Protein AF-A0A6A0B9L5-F1 (afdb_monomer)

Solvent-accessible surface area (backbone atoms only — not comparable to full-atom values): 5510 Å² total; per-residue (Å²): 88,46,31,44,37,33,28,27,80,55,71,89,57,84,88,52,83,90,57,59,45,74,50,30,40,74,44,94,61,72,83,64,82,62,86,89,50,54,74,69,53,33,52,52,53,34,52,53,52,40,49,52,51,52,51,51,54,46,60,76,77,41,74,50,33,74,74,47,72,44,80,53,52,71,70,57,49,54,58,46,63,72,40,94,83,58,59,77,60,84,133

Nearest PDB structures (foldseek):
  8xa8-assembly1_E  TM=8.712E-01  e=4.991E-06  Bacillus
  6wvk-assembly1_E  TM=8.758E-01  e=8.756E-06  Bacillus subtilis subsp. subtilis str. 168
  8x6g-assembly1_G  TM=8.744E-01  e=1.649E-04  Staphylococcus aureus
  7f75-assembly1_H  TM=8.062E-01  e=1.284E-04  Bacillus subtilis
  7ckq-assembly1_H  TM=6.963E-01  e=6.514E-04  Bacillus subtilis subsp. subtilis str. 168

Mean predicted aligned error: 3.03 Å

Secondary structure (DSSP, 8-state):
-EEEEEEES-SSS---GGG-EEEEEE---PPP--TTS-HHHHHHHHHHHHHHHHHHHHHHH---EEEEEEE--HHHHHHHHTSTT--B---

Organism: NCBI:txid2709157

Foldseek 3Di:
DKKKWWWAQAPPDDDDPVRIDIAIADDDFDFDPDPVDDPVRRVVVSQVRVQVVVVVVCVVPGNIGTDDMDDDDPVRVVVLVVDPPHDHDDD

Radius of gyration: 14.59 Å; Cα contacts (8 Å, |Δi|>4): 121; chains: 1; bounding box: 35×24×43 Å

pLDDT: mean 95.31, std 2.53, range [86.06, 98.31]

InterPro domains:
  IPR009907 RNA polymerase epsilon subunit [PF07288] (2-89)

Structure (mmCIF, N/CA/C/O backbone):
data_AF-A0A6A0B9L5-F1
#
_entry.id   AF-A0A6A0B9L5-F1
#
loop_
_atom_site.group_PDB
_atom_site.id
_atom_site.type_symbol
_atom_site.label_atom_id
_atom_site.label_alt_id
_atom_site.label_comp_id
_atom_site.label_asym_id
_atom_site.label_entity_id
_atom_site.label_seq_id
_atom_site.pdbx_PDB_ins_code
_atom_site.Cartn_x
_atom_site.Cartn_y
_atom_site.Cartn_z
_atom_site.occupancy
_atom_site.B_iso_or_equiv
_atom_site.auth_seq_id
_atom_site.auth_comp_id
_atom_site.auth_asym_id
_atom_site.auth_atom_id
_atom_site.pdbx_PDB_model_num
ATOM 1 N N . MET A 1 1 ? 7.342 -3.652 -5.180 1.00 93.88 1 MET A N 1
ATOM 2 C CA . MET A 1 1 ? 7.146 -2.219 -4.864 1.00 93.88 1 MET A CA 1
ATOM 3 C C . MET A 1 1 ? 6.506 -2.115 -3.490 1.00 93.88 1 MET A C 1
ATOM 5 O O . MET A 1 1 ? 5.682 -2.965 -3.157 1.00 93.88 1 MET A O 1
ATOM 9 N N . LEU A 1 2 ? 6.889 -1.112 -2.698 1.00 96.88 2 LEU A N 1
ATOM 10 C CA . LEU A 1 2 ? 6.339 -0.900 -1.360 1.00 96.88 2 LEU A CA 1
ATOM 11 C C . LEU A 1 2 ? 5.214 0.140 -1.413 1.00 96.88 2 LEU A C 1
ATOM 13 O O . LEU A 1 2 ? 5.373 1.213 -1.992 1.00 96.88 2 LEU A O 1
ATOM 17 N N . PHE A 1 3 ? 4.082 -0.187 -0.800 1.00 98.12 3 PHE A N 1
ATOM 18 C CA . PHE A 1 3 ? 2.913 0.681 -0.730 1.00 98.12 3 PHE A CA 1
ATOM 19 C C . PHE A 1 3 ? 2.582 1.005 0.719 1.00 98.12 3 PHE A C 1
ATOM 21 O O . PHE A 1 3 ? 2.541 0.105 1.559 1.00 98.12 3 PHE A O 1
ATOM 28 N N . LYS A 1 4 ? 2.286 2.273 0.999 1.00 98.12 4 LYS A N 1
ATOM 29 C CA . LYS A 1 4 ? 1.723 2.715 2.275 1.00 98.12 4 LYS A CA 1
ATOM 30 C C . LYS A 1 4 ? 0.222 2.908 2.106 1.00 98.12 4 LYS A C 1
ATOM 32 O O . LYS A 1 4 ? -0.230 3.731 1.313 1.00 98.12 4 LYS A O 1
ATOM 37 N N . VAL A 1 5 ? -0.562 2.126 2.837 1.00 98.19 5 VAL A N 1
ATOM 38 C CA . VAL A 1 5 ? -2.025 2.161 2.786 1.00 98.19 5 VAL A CA 1
ATOM 39 C C . VAL A 1 5 ? -2.539 2.903 4.005 1.00 98.19 5 VAL A C 1
ATOM 41 O O . VAL A 1 5 ? -2.299 2.465 5.125 1.00 98.19 5 VAL A O 1
ATOM 44 N N . PHE A 1 6 ? -3.280 3.983 3.786 1.00 97.88 6 PHE A N 1
ATOM 45 C CA . PHE A 1 6 ? -4.010 4.712 4.817 1.00 97.88 6 PHE A CA 1
ATOM 46 C C . PHE A 1 6 ? -5.450 4.213 4.871 1.00 97.88 6 PHE A C 1
ATOM 48 O O . PHE A 1 6 ? -6.133 4.133 3.843 1.00 97.88 6 PHE A O 1
ATOM 55 N N . TYR A 1 7 ? -5.917 3.851 6.061 1.00 97.50 7 TYR A N 1
ATOM 56 C CA . TYR A 1 7 ? -7.223 3.230 6.233 1.00 97.50 7 TYR A CA 1
ATOM 57 C C . TYR A 1 7 ? -7.851 3.548 7.589 1.00 97.50 7 TYR A C 1
ATOM 59 O O . TYR A 1 7 ? -7.170 3.902 8.546 1.00 97.50 7 TYR A O 1
ATOM 67 N N . GLN A 1 8 ? -9.163 3.350 7.681 1.00 96.75 8 GLN A N 1
ATOM 68 C CA . GLN A 1 8 ? -9.876 3.235 8.953 1.00 96.75 8 GLN A CA 1
ATOM 69 C C . GLN A 1 8 ? -10.430 1.823 9.112 1.00 96.75 8 GLN A C 1
ATOM 71 O O . GLN A 1 8 ? -10.809 1.182 8.133 1.00 96.75 8 GLN A O 1
ATOM 76 N N . GLU A 1 9 ? -10.535 1.337 10.344 1.00 94.81 9 GLU A N 1
ATOM 77 C CA . GLU A 1 9 ? -10.948 -0.047 10.617 1.00 94.81 9 GLU A CA 1
ATOM 78 C C . GLU A 1 9 ? -12.387 -0.368 10.179 1.00 94.81 9 GLU A C 1
ATOM 80 O O . GLU A 1 9 ? -12.726 -1.524 9.946 1.00 94.81 9 GLU A O 1
ATOM 85 N N . THR A 1 10 ? -13.260 0.639 10.065 1.00 90.69 10 THR A N 1
ATOM 86 C CA . THR A 1 10 ? -14.690 0.434 9.800 1.00 90.69 10 THR A CA 1
ATOM 87 C C . THR A 1 10 ? -15.248 1.395 8.758 1.00 90.69 10 THR A C 1
ATOM 89 O O . THR A 1 10 ? -14.925 2.580 8.735 1.00 90.69 10 THR A O 1
ATOM 92 N N . LYS A 1 11 ? -16.164 0.880 7.931 1.00 88.56 11 LYS A N 1
ATOM 93 C CA . LYS A 1 11 ? -16.935 1.633 6.924 1.00 88.56 11 LYS A CA 1
ATOM 94 C C . LYS A 1 11 ? -18.269 2.178 7.457 1.00 88.56 11 LYS A C 1
ATOM 96 O O . LYS A 1 11 ? -18.973 2.878 6.741 1.00 88.56 11 LYS A O 1
ATOM 101 N N . LYS A 1 12 ? -18.666 1.816 8.686 1.00 90.00 12 LYS A N 1
ATOM 102 C CA . LYS A 1 12 ? -20.030 2.047 9.212 1.00 90.00 12 LYS A CA 1
ATOM 103 C C . LYS A 1 12 ? -20.259 3.438 9.812 1.00 90.00 12 LYS A C 1
ATOM 105 O O . LYS A 1 12 ? -21.397 3.783 10.111 1.00 90.00 12 LYS A O 1
ATOM 110 N N . ARG A 1 13 ? -19.199 4.215 10.037 1.00 86.06 13 ARG A N 1
ATOM 111 C CA . ARG A 1 13 ? -19.266 5.565 10.615 1.00 86.06 13 ARG A CA 1
ATOM 112 C C . ARG A 1 13 ? -18.578 6.560 9.694 1.00 86.06 13 ARG A C 1
ATOM 114 O O . ARG A 1 13 ? -17.704 6.172 8.923 1.00 86.06 13 ARG A O 1
ATOM 121 N N . SER A 1 14 ? -18.934 7.835 9.820 1.00 90.06 14 SER A N 1
ATOM 122 C CA . SER A 1 14 ? -18.227 8.905 9.118 1.00 90.06 14 SER A CA 1
ATOM 123 C C . SER A 1 14 ? -16.739 8.890 9.491 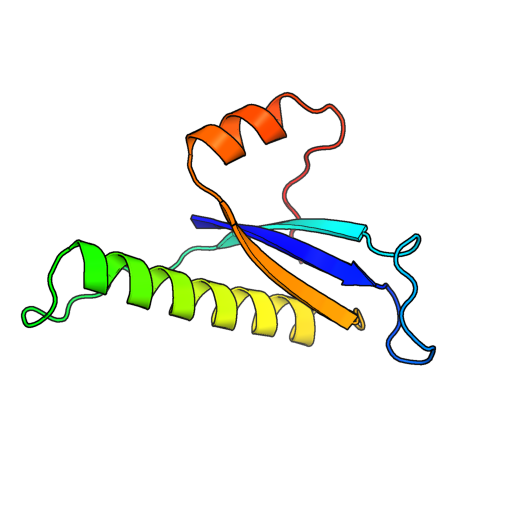1.00 90.06 14 SER A C 1
ATOM 125 O O . SER A 1 14 ? -16.428 8.787 10.685 1.00 90.06 14 SER A O 1
ATOM 127 N N . PRO A 1 15 ? -15.831 8.981 8.504 1.00 90.38 15 PRO A N 1
ATOM 128 C CA . PRO A 1 15 ? -14.401 8.932 8.756 1.00 90.38 15 PRO A CA 1
ATOM 129 C C . PRO A 1 15 ? -13.957 10.140 9.579 1.00 90.38 15 PRO A C 1
ATOM 131 O O . PRO A 1 15 ? -14.396 11.268 9.337 1.00 90.38 15 PRO A O 1
ATOM 134 N N . LYS A 1 16 ? -13.084 9.899 10.559 1.00 94.69 16 LYS A N 1
ATOM 135 C CA . LYS A 1 16 ? -12.448 10.953 11.356 1.00 94.69 16 LYS A CA 1
ATOM 136 C C . LYS A 1 16 ? -10.934 10.894 11.224 1.00 94.69 16 LYS A C 1
ATOM 138 O O . LYS A 1 16 ? -10.366 9.803 11.264 1.00 94.69 16 LYS A O 1
ATOM 143 N N . ARG A 1 17 ? -10.291 12.055 11.088 1.00 92.56 17 ARG A N 1
ATOM 144 C CA . ARG A 1 17 ? -8.854 12.169 10.788 1.00 92.56 17 ARG A CA 1
ATOM 145 C C . ARG A 1 17 ? -7.973 11.472 11.829 1.00 92.56 17 ARG A C 1
ATOM 147 O O . ARG A 1 17 ? -6.943 10.913 11.486 1.00 92.56 17 ARG A O 1
ATOM 154 N N . GLU A 1 18 ? -8.363 11.507 13.097 1.00 93.81 18 GLU A N 1
ATOM 155 C CA . GLU A 1 18 ? -7.618 10.915 14.212 1.00 93.81 18 GLU A CA 1
ATOM 156 C C . GLU A 1 18 ? -7.666 9.383 14.256 1.00 93.81 18 GLU A C 1
ATOM 158 O O . GLU A 1 18 ? -6.903 8.775 15.000 1.00 93.81 18 GLU A O 1
ATOM 163 N N . THR A 1 19 ? -8.550 8.757 13.474 1.00 95.25 19 THR A N 1
ATOM 164 C CA . THR A 1 19 ? -8.697 7.293 13.412 1.00 95.25 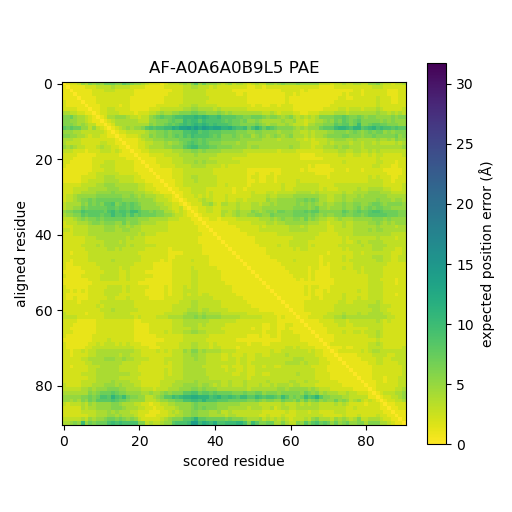19 THR A CA 1
ATOM 165 C C . THR A 1 19 ? -8.120 6.685 12.135 1.00 95.25 19 THR A C 1
ATOM 167 O O . THR A 1 19 ? -8.377 5.520 11.839 1.00 95.25 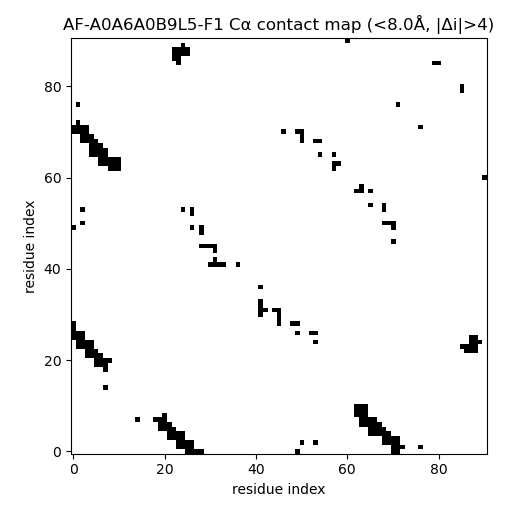19 THR A O 1
ATOM 170 N N . THR A 1 20 ? -7.374 7.472 11.359 1.00 96.75 20 THR A N 1
ATOM 171 C CA . THR A 1 20 ? -6.624 6.972 10.208 1.00 96.75 20 THR A CA 1
ATOM 172 C C . THR A 1 20 ? -5.387 6.230 10.701 1.00 96.75 20 THR A C 1
ATOM 174 O O . THR A 1 20 ? -4.510 6.803 11.347 1.00 96.75 20 THR A O 1
ATOM 177 N N . HIS A 1 21 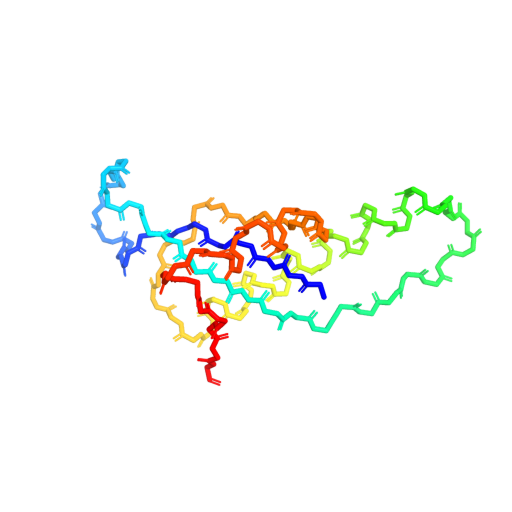? -5.311 4.954 10.355 1.00 96.44 21 HIS A N 1
ATOM 178 C CA . HIS A 1 21 ? -4.148 4.102 10.537 1.00 96.44 21 HIS A CA 1
ATOM 179 C C . HIS A 1 21 ? -3.402 3.959 9.214 1.00 96.44 21 HIS A C 1
ATOM 181 O O . HIS A 1 21 ? -3.932 4.258 8.140 1.00 96.44 21 HIS A O 1
ATOM 187 N N . SER A 1 22 ? -2.164 3.479 9.288 1.00 96.50 22 SER A N 1
ATOM 188 C CA . SER A 1 22 ? -1.397 3.108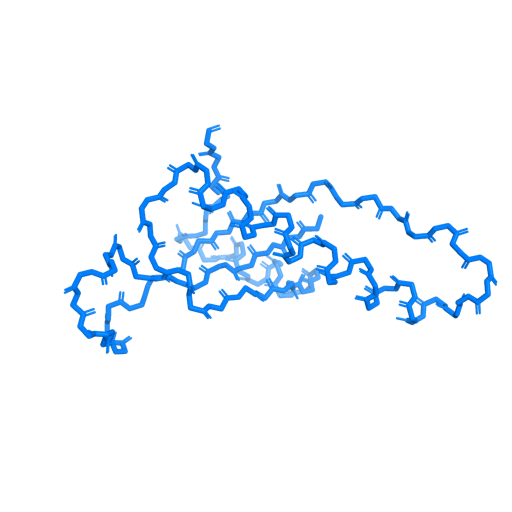 8.107 1.00 96.50 22 SER A CA 1
ATOM 189 C C . SER A 1 22 ? -0.783 1.730 8.258 1.00 96.50 22 SER A C 1
ATOM 191 O O . SER A 1 22 ? -0.392 1.344 9.356 1.00 96.50 22 SER A O 1
ATOM 193 N N . LEU A 1 23 ? -0.663 1.017 7.146 1.00 97.19 23 LEU A N 1
ATOM 194 C CA . LEU A 1 23 ? 0.111 -0.215 7.054 1.00 97.19 23 LEU A CA 1
ATOM 195 C C . LEU A 1 23 ? 0.944 -0.230 5.774 1.00 97.19 23 LEU A C 1
ATOM 197 O O . LEU A 1 23 ? 0.687 0.553 4.855 1.00 97.19 23 LEU A O 1
ATOM 201 N N . PHE A 1 24 ? 1.922 -1.129 5.713 1.00 98.12 24 PHE A N 1
ATOM 202 C CA . PHE A 1 24 ? 2.800 -1.279 4.556 1.00 98.12 24 PHE A CA 1
ATOM 203 C C . PHE A 1 24 ? 2.551 -2.612 3.853 1.00 98.12 24 PHE A C 1
ATOM 205 O O . PHE A 1 24 ? 2.537 -3.658 4.499 1.00 98.12 24 PHE A O 1
ATOM 212 N N . LEU A 1 25 ? 2.394 -2.581 2.530 1.00 97.75 25 LEU A N 1
ATOM 213 C CA . LEU A 1 25 ? 2.285 -3.766 1.679 1.00 97.75 25 LEU A CA 1
ATOM 214 C C . LEU A 1 25 ? 3.469 -3.820 0.725 1.00 97.75 25 LEU A C 1
ATOM 216 O O . LEU A 1 25 ? 3.700 -2.880 -0.033 1.00 97.75 25 LEU A O 1
ATOM 220 N N . ASN A 1 26 ? 4.196 -4.933 0.729 1.00 97.06 26 ASN A N 1
ATOM 221 C CA . ASN A 1 26 ? 5.183 -5.214 -0.304 1.00 97.06 26 ASN A CA 1
ATOM 222 C C . ASN A 1 26 ? 4.531 -6.092 -1.373 1.00 97.06 26 ASN A C 1
ATOM 224 O O . ASN A 1 26 ? 4.179 -7.236 -1.092 1.00 97.06 26 ASN A O 1
ATOM 228 N N . LEU A 1 27 ? 4.344 -5.545 -2.573 1.00 96.88 27 LEU A N 1
ATOM 229 C CA . LEU A 1 27 ? 3.666 -6.233 -3.668 1.00 96.88 27 LEU A CA 1
ATOM 230 C C . LEU A 1 27 ? 4.609 -6.463 -4.840 1.00 96.88 27 LEU A C 1
ATOM 232 O O . LEU A 1 27 ? 5.379 -5.575 -5.227 1.00 96.88 27 LEU A O 1
ATOM 236 N N . ASP A 1 28 ? 4.500 -7.648 -5.429 1.00 96.56 28 ASP A N 1
ATOM 237 C CA . ASP A 1 28 ? 5.132 -7.954 -6.702 1.00 96.56 28 ASP A CA 1
ATOM 238 C C . ASP A 1 28 ? 4.259 -7.420 -7.843 1.00 96.56 28 ASP A C 1
ATOM 240 O O . ASP A 1 28 ? 3.180 -7.946 -8.134 1.00 96.56 28 ASP A O 1
ATOM 244 N N . VAL A 1 29 ? 4.713 -6.312 -8.431 1.00 95.94 29 VAL A N 1
ATOM 245 C CA . VAL A 1 29 ? 4.033 -5.623 -9.528 1.00 95.94 29 VAL A CA 1
ATOM 246 C C . VAL A 1 29 ? 4.893 -5.790 -10.778 1.00 95.94 29 VAL A C 1
ATOM 248 O O . VAL A 1 29 ? 6.015 -5.258 -10.798 1.00 95.94 29 VAL A O 1
ATOM 251 N N . PRO A 1 30 ? 4.388 -6.483 -11.814 1.00 94.81 30 PRO A N 1
ATOM 252 C CA . PRO A 1 30 ? 5.153 -6.743 -13.022 1.00 94.81 30 PRO A CA 1
ATOM 253 C C . PRO A 1 30 ? 5.494 -5.442 -13.752 1.00 94.81 30 PRO A C 1
ATOM 255 O O . PRO A 1 30 ? 4.741 -4.465 -13.711 1.00 94.81 30 PRO A O 1
ATOM 258 N N . GLU A 1 31 ? 6.642 -5.442 -14.423 1.00 93.56 31 GLU A N 1
ATOM 259 C CA . GLU A 1 31 ? 7.061 -4.338 -15.285 1.00 93.56 31 GLU A CA 1
ATOM 260 C C . GLU A 1 31 ? 6.145 -4.207 -16.510 1.00 93.56 31 GLU A C 1
ATOM 262 O O . GLU A 1 31 ? 5.561 -5.180 -16.993 1.00 93.56 31 GLU A O 1
ATOM 267 N N . VAL A 1 32 ? 6.018 -2.983 -17.020 1.00 94.56 32 VAL A N 1
ATOM 268 C CA . VAL A 1 32 ? 5.183 -2.675 -18.188 1.00 94.56 32 VAL A CA 1
ATOM 269 C C . VAL A 1 32 ? 6.008 -2.862 -19.462 1.00 94.56 32 VAL A C 1
ATOM 271 O O . VAL A 1 32 ? 7.014 -2.185 -19.655 1.00 94.56 32 VAL A O 1
ATOM 274 N N . THR A 1 33 ? 5.567 -3.756 -20.349 1.00 92.56 33 THR A N 1
ATOM 275 C CA . THR A 1 33 ? 6.289 -4.137 -21.581 1.00 92.56 33 THR A CA 1
ATOM 276 C C . THR A 1 33 ? 5.818 -3.399 -22.840 1.00 92.56 33 THR A C 1
ATOM 278 O O . THR A 1 33 ? 6.082 -3.858 -23.944 1.00 92.56 33 THR A O 1
ATOM 281 N N . ASP A 1 34 ? 5.073 -2.300 -22.709 1.00 93.12 34 ASP A N 1
ATOM 282 C CA . ASP A 1 34 ? 4.615 -1.518 -23.866 1.00 93.12 34 ASP A CA 1
ATOM 283 C C . ASP A 1 34 ? 5.757 -0.650 -24.413 1.00 93.12 34 ASP A C 1
ATOM 285 O O . ASP A 1 34 ? 6.175 0.321 -23.778 1.00 93.12 34 ASP A O 1
ATOM 289 N N . ASP A 1 35 ? 6.262 -1.004 -25.593 1.00 92.56 35 ASP A N 1
ATOM 290 C CA . ASP A 1 35 ? 7.374 -0.312 -26.252 1.00 92.56 35 ASP A CA 1
ATOM 291 C C . ASP A 1 35 ? 7.027 1.113 -26.714 1.00 92.56 35 ASP A C 1
ATOM 293 O O . ASP A 1 35 ? 7.929 1.893 -27.010 1.00 92.56 35 ASP A O 1
ATOM 297 N N . ASN A 1 36 ? 5.743 1.486 -26.742 1.00 95.38 36 ASN A N 1
ATOM 298 C CA . ASN A 1 36 ? 5.319 2.837 -27.119 1.00 95.38 36 ASN A CA 1
ATOM 299 C C . ASN A 1 36 ? 5.393 3.841 -25.962 1.00 95.38 36 ASN A C 1
ATOM 301 O O . ASN A 1 36 ? 5.198 5.035 -26.184 1.00 95.38 36 ASN A O 1
ATOM 305 N N . LEU A 1 37 ? 5.641 3.372 -24.737 1.00 94.69 37 LEU A N 1
ATOM 306 C CA . LEU A 1 37 ? 5.735 4.218 -23.554 1.00 94.69 37 LEU A CA 1
ATOM 307 C C . LEU A 1 37 ? 7.190 4.553 -23.231 1.00 94.69 37 LEU A C 1
ATOM 309 O O . LEU A 1 37 ? 8.078 3.697 -23.267 1.00 94.69 37 LEU A O 1
ATOM 313 N N . THR A 1 38 ? 7.416 5.798 -22.829 1.00 96.69 38 THR A N 1
ATOM 314 C CA . THR A 1 38 ? 8.670 6.214 -22.197 1.00 96.69 38 THR A CA 1
ATOM 315 C C . THR A 1 38 ? 8.849 5.532 -20.838 1.00 96.69 38 THR A C 1
ATOM 317 O O . THR A 1 38 ? 7.883 5.087 -20.214 1.00 96.69 38 THR A O 1
ATOM 320 N N . ASP A 1 39 ? 10.076 5.491 -20.319 1.00 94.38 39 ASP A N 1
ATOM 321 C CA . ASP A 1 39 ? 10.356 4.881 -19.010 1.00 94.38 39 ASP A CA 1
ATOM 322 C C . ASP A 1 39 ? 9.577 5.554 -17.866 1.00 94.38 39 ASP A C 1
ATOM 324 O O . ASP A 1 39 ? 9.097 4.886 -16.946 1.00 94.38 39 ASP A O 1
ATOM 328 N N . ALA A 1 40 ? 9.369 6.872 -17.955 1.00 94.50 40 ALA A N 1
ATOM 329 C CA . ALA A 1 40 ? 8.553 7.617 -17.000 1.00 94.50 40 ALA A CA 1
ATOM 330 C C . ALA A 1 40 ? 7.075 7.194 -17.060 1.00 94.50 40 ALA A C 1
ATOM 332 O O . ALA A 1 40 ? 6.441 6.979 -16.025 1.00 94.50 40 ALA A O 1
ATOM 333 N N . GLU A 1 41 ? 6.521 7.022 -18.261 1.00 96.50 41 GLU A N 1
ATOM 334 C CA . GLU A 1 41 ? 5.141 6.563 -18.440 1.00 96.50 41 GLU A CA 1
ATOM 335 C C . GLU A 1 41 ? 4.963 5.109 -17.994 1.00 96.50 41 GLU A C 1
ATOM 337 O O . GLU A 1 41 ? 3.975 4.794 -17.326 1.00 96.50 41 GLU A O 1
ATOM 342 N N . LYS A 1 42 ? 5.939 4.233 -18.272 1.00 96.25 42 LYS A N 1
ATOM 343 C CA . LYS A 1 42 ? 5.957 2.851 -17.768 1.00 96.25 42 LYS A CA 1
ATOM 344 C C . LYS A 1 42 ? 5.910 2.821 -16.243 1.00 96.25 42 LYS A C 1
ATOM 346 O O . LYS A 1 42 ? 5.101 2.082 -15.681 1.00 96.25 42 LYS A O 1
ATOM 351 N N . MET A 1 43 ? 6.698 3.667 -15.573 1.00 94.19 43 MET A N 1
ATOM 352 C CA . MET A 1 43 ? 6.688 3.775 -14.112 1.00 94.19 43 MET A CA 1
ATOM 353 C C . MET A 1 43 ? 5.326 4.236 -13.573 1.00 94.19 43 MET A C 1
ATOM 355 O O . MET A 1 43 ? 4.809 3.655 -12.615 1.00 94.19 43 MET A O 1
ATOM 359 N N . ILE A 1 44 ? 4.696 5.230 -14.210 1.00 94.88 44 ILE A N 1
ATOM 360 C CA . ILE A 1 44 ? 3.355 5.712 -13.833 1.00 94.88 44 ILE A CA 1
ATOM 361 C C . ILE A 1 44 ? 2.313 4.595 -13.981 1.00 94.88 44 ILE A C 1
ATOM 363 O O . ILE A 1 44 ? 1.512 4.359 -13.072 1.00 94.88 44 ILE A O 1
ATOM 367 N N . VAL A 1 45 ? 2.327 3.874 -15.106 1.00 96.44 45 VAL A N 1
ATOM 368 C CA . VAL A 1 45 ? 1.395 2.766 -15.361 1.00 96.44 45 VAL A CA 1
ATOM 369 C C . VAL A 1 45 ? 1.613 1.629 -14.364 1.00 96.44 45 VAL A C 1
ATOM 371 O O . VAL A 1 45 ? 0.640 1.128 -13.794 1.00 96.44 45 VAL A O 1
ATOM 374 N N . ARG A 1 46 ? 2.869 1.257 -14.094 1.00 96.19 46 ARG A N 1
ATOM 375 C CA . ARG A 1 46 ? 3.214 0.232 -13.105 1.00 96.19 46 ARG A CA 1
ATOM 376 C C . ARG A 1 46 ? 2.724 0.614 -11.711 1.00 96.19 46 ARG A C 1
ATOM 378 O O . ARG A 1 46 ? 2.064 -0.185 -11.051 1.00 96.19 46 ARG A O 1
ATOM 385 N N . THR A 1 47 ? 2.966 1.857 -11.303 1.00 96.38 47 THR A N 1
ATOM 386 C CA . THR A 1 47 ? 2.508 2.404 -10.019 1.00 96.38 47 THR A CA 1
ATOM 387 C C . THR A 1 47 ? 0.991 2.311 -9.894 1.00 96.38 47 THR A C 1
ATOM 389 O O . THR A 1 47 ? 0.475 1.799 -8.901 1.00 96.38 47 THR A O 1
ATOM 392 N N . ARG A 1 48 ? 0.261 2.720 -10.938 1.00 96.88 48 ARG A N 1
ATOM 393 C CA . ARG A 1 48 ? -1.202 2.615 -10.986 1.00 96.88 48 ARG A CA 1
ATOM 394 C C . ARG A 1 48 ? -1.680 1.167 -10.850 1.00 96.88 48 ARG A C 1
ATOM 396 O O . ARG A 1 48 ? -2.620 0.912 -10.099 1.00 96.88 48 ARG A O 1
ATOM 403 N N . ASN A 1 49 ? -1.040 0.226 -11.543 1.00 97.62 49 ASN A N 1
ATOM 404 C CA . ASN A 1 49 ? -1.381 -1.197 -11.455 1.00 97.62 49 ASN A CA 1
ATOM 405 C C . ASN A 1 49 ? -1.148 -1.744 -10.039 1.00 97.62 49 ASN A C 1
ATOM 407 O O . ASN A 1 49 ? -1.999 -2.454 -9.507 1.00 97.62 49 ASN A O 1
ATOM 411 N N . GLY A 1 50 ? -0.045 -1.355 -9.397 1.00 97.88 50 GLY A N 1
ATOM 412 C CA . GLY A 1 50 ? 0.242 -1.727 -8.015 1.00 97.88 50 GLY A CA 1
ATOM 413 C C . GLY A 1 50 ? -0.754 -1.154 -7.004 1.00 97.88 50 GLY A C 1
ATOM 414 O O . GLY A 1 50 ? -1.185 -1.867 -6.103 1.00 97.88 50 GLY A O 1
ATOM 415 N N . VAL A 1 51 ? -1.216 0.088 -7.192 1.00 98.06 51 VAL A N 1
ATOM 416 C CA . VAL A 1 51 ? -2.283 0.683 -6.363 1.00 98.06 51 VAL A CA 1
ATOM 417 C C . VAL A 1 51 ? -3.592 -0.104 -6.482 1.00 98.06 51 VAL A C 1
ATOM 419 O O . VAL A 1 51 ? -4.269 -0.329 -5.477 1.00 98.06 51 VAL A O 1
ATOM 422 N N . ILE A 1 52 ? -3.954 -0.545 -7.692 1.00 97.88 52 ILE A N 1
ATOM 423 C CA . ILE A 1 52 ? -5.143 -1.383 -7.916 1.00 97.88 52 ILE A CA 1
ATOM 424 C C . ILE A 1 52 ? -4.986 -2.722 -7.185 1.00 97.88 52 ILE A C 1
ATOM 426 O O . ILE A 1 52 ? -5.870 -3.100 -6.417 1.00 97.88 52 ILE A O 1
ATOM 430 N N . GLN A 1 53 ? -3.837 -3.384 -7.343 1.00 98.00 53 GLN A N 1
ATOM 431 C CA . GLN A 1 53 ? -3.536 -4.651 -6.674 1.00 98.00 53 GLN A CA 1
ATOM 432 C C . GLN A 1 53 ? -3.574 -4.515 -5.145 1.00 98.00 53 GLN A C 1
ATOM 434 O O . GLN A 1 53 ? -4.206 -5.326 -4.471 1.00 98.00 53 GLN A O 1
ATOM 439 N N . ALA A 1 54 ? -2.972 -3.460 -4.588 1.00 98.00 54 ALA A N 1
ATOM 440 C CA . ALA A 1 54 ? -3.037 -3.155 -3.160 1.00 98.00 54 ALA A CA 1
ATOM 441 C C . ALA A 1 54 ? -4.487 -2.988 -2.690 1.00 98.00 54 ALA A C 1
ATOM 443 O O . ALA A 1 54 ? -4.870 -3.514 -1.646 1.00 98.00 54 ALA A O 1
ATOM 444 N N . ARG A 1 55 ? -5.325 -2.304 -3.478 1.00 97.69 55 ARG A N 1
ATOM 445 C CA . ARG A 1 55 ? -6.741 -2.116 -3.149 1.00 97.69 55 ARG A CA 1
ATOM 446 C C . ARG A 1 55 ? -7.516 -3.432 -3.144 1.00 97.69 55 ARG A C 1
ATOM 448 O O . ARG A 1 55 ? -8.363 -3.614 -2.270 1.00 97.69 55 ARG A O 1
ATOM 455 N N . ASP A 1 56 ? -7.224 -4.336 -4.074 1.00 97.81 56 ASP A N 1
ATOM 456 C CA . ASP A 1 56 ? -7.852 -5.658 -4.127 1.00 97.81 56 ASP A CA 1
ATOM 457 C C . ASP A 1 56 ? -7.404 -6.549 -2.962 1.00 97.81 56 ASP A C 1
ATOM 459 O O . ASP A 1 56 ? -8.248 -7.168 -2.316 1.00 97.81 56 ASP A O 1
ATOM 463 N N . VAL A 1 57 ? -6.113 -6.541 -2.612 1.00 97.62 57 VAL A N 1
ATOM 464 C CA . VAL A 1 57 ? -5.596 -7.239 -1.422 1.00 97.62 57 VAL A CA 1
ATOM 465 C C . VAL A 1 57 ? -6.305 -6.743 -0.159 1.00 97.62 57 VAL A C 1
ATOM 467 O O . VAL A 1 57 ? -6.818 -7.553 0.612 1.00 97.62 57 VAL A O 1
ATOM 470 N N . MET A 1 58 ? -6.412 -5.426 0.030 1.00 97.06 58 MET A N 1
ATOM 471 C CA . MET A 1 58 ? -7.110 -4.852 1.185 1.00 97.06 58 MET A CA 1
ATOM 472 C C . MET A 1 58 ? -8.594 -5.224 1.210 1.00 97.06 58 MET A C 1
ATOM 474 O O . MET A 1 58 ? -9.115 -5.574 2.267 1.00 97.06 58 MET A O 1
ATOM 478 N N . ARG A 1 59 ? -9.277 -5.170 0.058 1.00 95.50 59 ARG A N 1
ATOM 479 C CA . ARG A 1 59 ? -10.700 -5.521 -0.062 1.00 95.50 59 ARG A CA 1
ATOM 480 C C . ARG A 1 59 ? -10.957 -6.987 0.283 1.00 95.50 59 ARG A C 1
ATOM 482 O O . ARG A 1 59 ? -11.966 -7.273 0.916 1.00 95.50 59 ARG A O 1
ATOM 489 N N . ASN A 1 60 ? -10.092 -7.889 -0.170 1.00 97.25 60 ASN A N 1
ATOM 490 C CA . ASN A 1 60 ? -10.321 -9.328 -0.055 1.00 97.25 60 ASN A CA 1
ATOM 491 C C . ASN A 1 60 ? -9.971 -9.880 1.331 1.00 97.25 60 ASN A C 1
ATOM 493 O O . ASN A 1 60 ? -10.507 -10.915 1.711 1.00 97.25 60 ASN A O 1
ATOM 497 N N . ASN A 1 61 ? -9.099 -9.198 2.079 1.00 97.06 61 ASN A N 1
ATOM 498 C CA . ASN A 1 61 ? -8.598 -9.693 3.362 1.00 97.06 61 ASN A CA 1
ATOM 499 C C . ASN A 1 61 ? -9.073 -8.882 4.574 1.00 97.06 61 ASN A C 1
ATOM 501 O O . ASN A 1 61 ? -8.888 -9.316 5.708 1.00 97.06 61 ASN A O 1
ATOM 505 N N . THR A 1 62 ? -9.668 -7.701 4.371 1.00 95.94 62 THR A N 1
ATOM 506 C CA . THR A 1 62 ? -10.064 -6.814 5.475 1.00 95.94 62 THR A CA 1
ATOM 507 C C . THR A 1 62 ? -11.396 -6.116 5.213 1.00 95.94 62 THR A C 1
ATOM 509 O O . THR A 1 62 ? -11.755 -5.802 4.077 1.00 95.94 62 THR A O 1
ATOM 512 N N . ASP A 1 63 ? -12.094 -5.752 6.289 1.00 95.00 63 ASP A N 1
ATOM 513 C CA . ASP A 1 63 ? -13.269 -4.874 6.220 1.00 95.00 63 ASP A CA 1
ATOM 514 C C . ASP A 1 63 ? -12.915 -3.377 6.186 1.00 95.00 63 ASP A C 1
ATOM 516 O O . ASP A 1 63 ? -13.808 -2.522 6.128 1.00 95.00 63 ASP A O 1
ATOM 520 N N . TYR A 1 64 ? -11.622 -3.044 6.176 1.00 96.12 64 TYR A N 1
ATOM 521 C CA . TYR A 1 64 ? -11.129 -1.685 6.340 1.00 96.12 64 TYR A CA 1
ATOM 522 C C . TYR A 1 64 ? -11.628 -0.732 5.251 1.00 96.12 64 TYR A C 1
ATOM 524 O O . TYR A 1 64 ? -11.771 -1.068 4.068 1.00 96.12 64 TYR A O 1
ATOM 532 N N . HIS A 1 65 ? -11.895 0.502 5.662 1.00 95.88 65 HIS A N 1
ATOM 533 C CA . HIS A 1 65 ? -12.150 1.612 4.765 1.00 95.88 65 HIS A CA 1
ATOM 534 C C 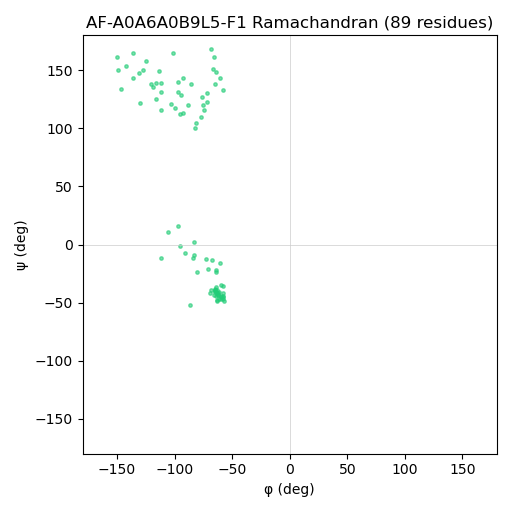. HIS A 1 65 ? -10.814 2.189 4.293 1.00 95.88 65 HIS A C 1
ATOM 536 O O . HIS A 1 65 ? -10.173 2.944 5.015 1.00 95.88 65 HIS A O 1
ATOM 542 N N . VAL A 1 66 ? -10.391 1.818 3.085 1.00 96.88 66 VAL A N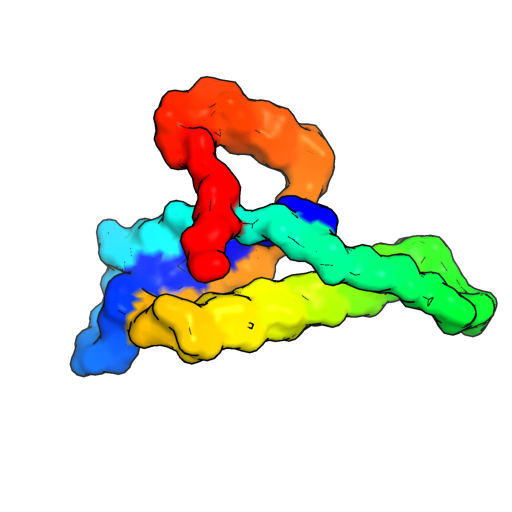 1
ATOM 543 C CA . VAL A 1 66 ? -9.160 2.343 2.477 1.00 96.88 66 VAL A CA 1
ATOM 544 C C . VAL A 1 66 ? -9.371 3.780 2.000 1.00 96.88 66 VAL A C 1
ATOM 546 O O . VAL A 1 66 ? -10.136 4.013 1.060 1.00 96.88 66 VAL A O 1
ATOM 549 N N . GLU A 1 67 ? -8.644 4.714 2.608 1.00 96.62 67 GLU A N 1
ATOM 550 C CA . GLU A 1 67 ? -8.694 6.148 2.306 1.00 96.62 67 GLU A CA 1
ATOM 551 C C . GLU A 1 67 ? -7.747 6.502 1.156 1.00 96.62 67 GLU A C 1
ATOM 553 O O . GLU A 1 67 ? -8.169 7.085 0.158 1.00 96.62 67 GLU A O 1
ATOM 558 N N . PHE A 1 68 ? -6.480 6.097 1.260 1.00 97.75 68 PHE A N 1
ATOM 559 C CA . PHE A 1 68 ? -5.445 6.406 0.276 1.00 97.75 68 PHE A CA 1
ATOM 560 C C . PHE A 1 68 ? -4.404 5.287 0.203 1.00 97.75 68 PHE A C 1
ATOM 562 O O . PHE A 1 68 ? -4.165 4.581 1.180 1.00 97.75 68 PHE A O 1
ATOM 569 N N . ILE A 1 69 ? -3.803 5.108 -0.970 1.00 98.31 69 ILE A N 1
ATOM 570 C CA . ILE A 1 69 ? -2.708 4.164 -1.193 1.00 98.31 69 ILE A CA 1
ATOM 571 C C . ILE A 1 69 ? -1.621 4.944 -1.908 1.00 98.31 69 ILE A C 1
ATOM 573 O O . ILE A 1 69 ? -1.868 5.471 -2.992 1.00 98.31 69 ILE A O 1
ATOM 577 N N . ASP A 1 70 ? -0.445 4.982 -1.300 1.00 97.69 70 ASP A N 1
ATOM 578 C CA . ASP A 1 70 ? 0.726 5.639 -1.854 1.00 97.69 70 ASP A CA 1
ATOM 579 C C . ASP A 1 70 ? 1.789 4.608 -2.222 1.00 97.69 70 ASP A C 1
ATOM 581 O O . ASP A 1 70 ? 2.008 3.653 -1.472 1.00 97.69 70 ASP A O 1
ATOM 585 N N . ALA A 1 71 ? 2.445 4.795 -3.364 1.00 97.12 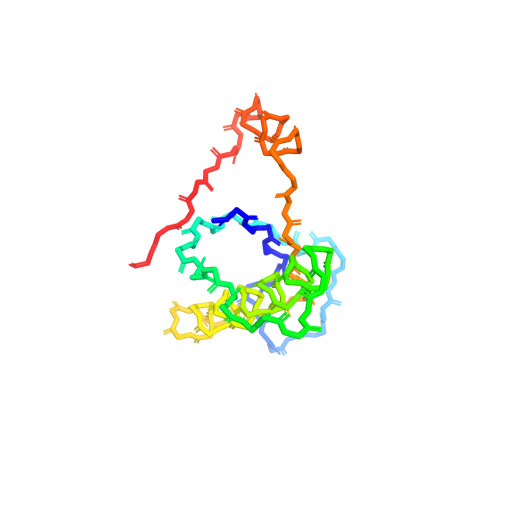71 ALA A N 1
ATOM 586 C CA . ALA A 1 71 ? 3.632 4.031 -3.726 1.00 97.12 71 ALA A CA 1
ATOM 587 C C . ALA A 1 71 ? 4.843 4.831 -3.261 1.00 97.12 71 ALA A C 1
ATOM 589 O O . ALA A 1 71 ? 5.093 5.919 -3.774 1.00 97.12 71 ALA A O 1
ATOM 590 N N . ILE A 1 72 ? 5.568 4.309 -2.278 1.00 95.94 72 ILE A N 1
ATOM 591 C CA . ILE A 1 72 ? 6.674 5.050 -1.672 1.00 95.94 72 ILE A CA 1
ATOM 592 C C . ILE A 1 72 ? 7.992 4.720 -2.370 1.00 95.94 72 ILE A C 1
ATOM 594 O O . ILE A 1 72 ? 8.202 3.582 -2.798 1.00 95.94 72 ILE A O 1
ATOM 598 N N . SER A 1 73 ? 8.859 5.727 -2.503 1.00 95.19 73 SER A N 1
ATOM 599 C CA . SER A 1 73 ? 10.192 5.566 -3.093 1.00 95.19 73 SER A CA 1
ATOM 600 C C . SER A 1 73 ? 11.110 4.731 -2.199 1.00 95.19 73 SER A C 1
ATOM 602 O O . SER A 1 73 ? 10.803 4.486 -1.028 1.00 95.19 73 SER A O 1
ATOM 604 N N . ASP A 1 74 ? 12.257 4.314 -2.733 1.00 93.56 74 ASP A N 1
ATOM 605 C CA . ASP A 1 74 ? 13.241 3.553 -1.962 1.00 93.56 74 ASP A CA 1
ATOM 606 C C . ASP A 1 74 ? 13.803 4.383 -0.796 1.00 93.56 74 ASP A C 1
ATOM 608 O O . ASP A 1 74 ? 13.901 3.872 0.319 1.00 93.56 74 ASP A O 1
ATOM 612 N N . GLU A 1 75 ? 14.048 5.685 -0.992 1.00 96.00 75 GLU A N 1
ATOM 613 C CA . GLU A 1 75 ? 14.512 6.582 0.076 1.00 96.00 75 GLU A CA 1
ATOM 614 C C . GLU A 1 75 ? 13.455 6.750 1.177 1.00 96.00 75 GLU A C 1
ATOM 616 O O . GLU A 1 75 ? 13.768 6.729 2.369 1.00 96.00 75 GLU A O 1
ATOM 621 N N . GLN A 1 76 ? 12.178 6.882 0.797 1.00 95.50 76 GLN A N 1
ATOM 622 C CA . GLN A 1 76 ? 11.076 6.928 1.762 1.00 95.50 76 GLN A CA 1
ATOM 623 C C . GLN A 1 76 ? 10.938 5.598 2.512 1.00 95.50 76 GLN A C 1
ATOM 625 O O . GLN A 1 76 ? 10.692 5.591 3.716 1.00 95.50 76 GLN A O 1
ATOM 630 N N . ALA A 1 77 ? 11.106 4.471 1.820 1.00 94.56 77 ALA A N 1
ATOM 631 C CA . ALA A 1 77 ? 11.051 3.144 2.417 1.00 94.56 77 ALA A CA 1
ATOM 632 C C . ALA A 1 77 ? 12.190 2.911 3.419 1.00 94.56 77 ALA A C 1
ATOM 634 O O . ALA A 1 77 ? 11.967 2.279 4.450 1.00 94.56 77 ALA A O 1
ATOM 635 N N . GLU A 1 78 ? 13.399 3.389 3.128 1.00 95.62 78 GLU A N 1
ATOM 636 C CA . GLU A 1 78 ? 14.533 3.353 4.056 1.00 95.62 78 GLU A CA 1
ATOM 637 C C . GLU A 1 78 ? 14.256 4.181 5.308 1.00 95.62 78 GLU A C 1
ATOM 639 O O . GLU A 1 78 ? 14.379 3.653 6.411 1.00 95.62 78 GLU A O 1
ATOM 644 N N . TYR A 1 79 ? 13.775 5.415 5.142 1.00 95.31 79 TYR A N 1
ATOM 645 C CA . TYR A 1 79 ? 13.387 6.269 6.263 1.00 95.31 79 TYR A CA 1
ATOM 646 C C . TYR A 1 79 ? 12.307 5.624 7.148 1.00 95.31 79 TYR A C 1
ATOM 648 O O . TYR A 1 79 ? 12.419 5.613 8.372 1.00 95.31 79 TYR A O 1
ATOM 656 N N . GLU A 1 80 ? 11.267 5.037 6.549 1.00 94.00 80 GLU A N 1
ATOM 657 C CA . GLU A 1 80 ? 10.199 4.371 7.305 1.00 94.00 80 GLU A CA 1
ATOM 658 C C . GLU A 1 80 ? 10.725 3.157 8.088 1.00 94.00 80 GLU A C 1
ATOM 660 O O . GLU A 1 80 ? 10.311 2.954 9.227 1.00 94.00 80 GLU A O 1
ATOM 665 N N . LYS A 1 81 ? 11.678 2.386 7.541 1.00 94.31 81 LYS A N 1
ATOM 666 C CA . LYS A 1 81 ? 12.285 1.220 8.219 1.00 94.31 81 LYS A CA 1
ATOM 667 C C . LYS A 1 81 ? 13.070 1.577 9.483 1.00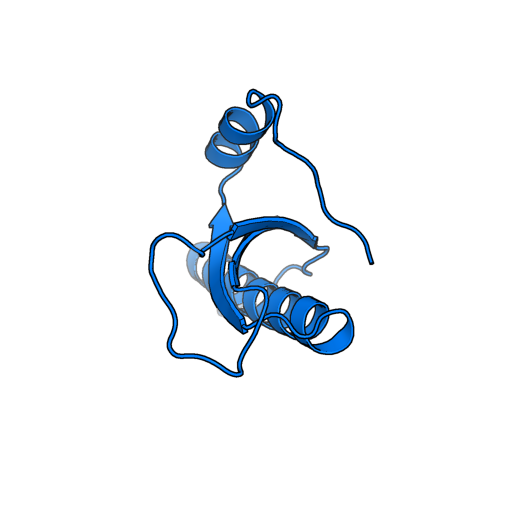 94.31 81 LYS A C 1
ATOM 669 O O . LYS A 1 81 ? 13.259 0.704 10.327 1.00 94.31 81 LYS A O 1
ATOM 674 N N . GLU A 1 82 ? 13.526 2.821 9.630 1.00 95.56 82 GLU A N 1
ATOM 675 C CA . GLU A 1 82 ? 14.183 3.288 10.859 1.00 95.56 82 GLU A CA 1
ATOM 676 C C . GLU A 1 82 ? 13.193 3.431 12.028 1.00 95.56 82 GLU A C 1
ATOM 678 O O . GLU A 1 82 ? 13.583 3.398 13.197 1.00 95.56 82 GLU A O 1
ATOM 683 N N . SER A 1 83 ? 11.895 3.561 11.734 1.00 93.31 83 SER A N 1
ATOM 684 C CA . SER A 1 83 ? 10.850 3.623 12.750 1.00 93.31 83 SER A CA 1
ATOM 685 C C . SER A 1 83 ? 10.636 2.262 13.409 1.00 93.31 83 SER A C 1
ATOM 687 O O . SER A 1 83 ? 10.360 1.264 12.747 1.00 93.31 83 SER A O 1
ATOM 689 N N . ALA A 1 84 ? 10.616 2.232 14.745 1.00 89.62 84 ALA A N 1
ATOM 690 C CA . ALA A 1 84 ? 10.322 1.021 15.521 1.00 89.62 84 ALA A CA 1
ATOM 691 C C . ALA A 1 84 ? 8.925 0.422 15.247 1.00 89.62 84 ALA A C 1
ATOM 693 O O . ALA A 1 84 ? 8.655 -0.716 15.619 1.00 89.62 84 ALA A O 1
ATOM 694 N N . SER A 1 85 ? 8.029 1.196 14.629 1.00 88.88 85 SER A N 1
ATOM 695 C CA . SER A 1 85 ? 6.660 0.782 14.291 1.00 88.88 85 SER A CA 1
ATOM 696 C C . SER A 1 85 ? 6.504 0.252 12.862 1.00 88.88 85 SER A C 1
ATOM 698 O O . SER A 1 85 ? 5.404 -0.145 12.475 1.00 88.88 85 SER A O 1
ATOM 700 N N . PHE A 1 86 ? 7.577 0.235 12.068 1.00 94.00 86 PHE A N 1
ATOM 701 C CA . PHE A 1 86 ? 7.525 -0.257 10.701 1.00 94.00 86 PHE A CA 1
ATOM 702 C C . PHE A 1 86 ? 7.373 -1.778 10.660 1.00 94.00 86 PHE A C 1
ATOM 704 O O . PHE A 1 86 ? 8.209 -2.525 11.170 1.00 94.00 86 PHE A O 1
ATOM 711 N N . ALA A 1 87 ? 6.315 -2.241 10.000 1.00 95.06 87 ALA A N 1
ATOM 712 C CA . ALA A 1 87 ? 6.087 -3.652 9.737 1.00 95.06 87 ALA A CA 1
ATOM 713 C C . ALA A 1 87 ? 5.387 -3.838 8.388 1.00 95.06 87 ALA A C 1
ATOM 715 O O . ALA A 1 87 ? 4.393 -3.171 8.083 1.00 95.06 87 ALA A O 1
ATOM 716 N N . ILE A 1 88 ? 5.895 -4.780 7.591 1.00 96.19 88 ILE A N 1
ATOM 717 C CA . ILE A 1 88 ? 5.222 -5.225 6.370 1.00 96.19 88 ILE A CA 1
ATOM 718 C C . ILE A 1 88 ? 4.062 -6.131 6.777 1.00 96.19 88 ILE A C 1
ATOM 720 O O . ILE A 1 88 ? 4.241 -7.095 7.520 1.00 96.19 88 ILE A O 1
ATOM 724 N N . THR A 1 89 ? 2.870 -5.818 6.284 1.00 96.62 89 THR A N 1
ATOM 725 C CA . THR A 1 89 ? 1.663 -6.608 6.523 1.00 96.62 89 THR A CA 1
ATOM 726 C C . THR A 1 89 ? 1.563 -7.745 5.511 1.00 96.62 89 THR A C 1
ATOM 728 O O . THR A 1 89 ? 1.817 -7.556 4.321 1.00 96.62 89 THR A O 1
ATOM 731 N N . THR A 1 90 ? 1.172 -8.922 5.996 1.00 92.00 90 THR A N 1
ATOM 732 C CA . THR A 1 90 ? 0.872 -10.121 5.199 1.00 92.00 90 THR A CA 1
ATOM 733 C C . THR A 1 90 ? -0.512 -10.636 5.596 1.00 92.00 90 THR A C 1
ATOM 735 O O . THR A 1 90 ? -0.938 -10.401 6.729 1.00 92.00 90 THR A O 1
ATOM 738 N N . PHE A 1 91 ? -1.220 -11.270 4.660 1.00 89.62 91 PHE A N 1
ATOM 739 C CA . PHE A 1 91 ? -2.570 -11.810 4.841 1.00 89.62 91 PHE A CA 1
ATOM 740 C C . PHE A 1 91 ? -2.583 -13.312 4.569 1.00 89.62 91 PHE A C 1
ATOM 742 O O . PHE A 1 91 ? -1.786 -13.742 3.701 1.00 89.62 91 PHE A O 1
#

Sequence (91 aa):
MLFKVFYQETKKRSPKRETTHSLFLNLDVPEVTDDNLTDAEKMIVRTRNGVIQARDVMRNNTDYHVEFIDAISDEQAEYEKESASFAITTF